Protein AF-A0A1J5F7C3-F1 (afdb_monomer_lite)

Sequence (101 aa):
PRTLRIYESEGLITPQRKGQWRHYTMDDIRWVECLRKMIHEQGISIAAIKKLLQYTPCWNVAECSFEQRKQCTAFFANGLVPRKIELSQPAVKKTGGGIAA

Secondary structure (DSSP, 8-state):
-HHHHHHHHTTS---EEETTEEE--HHHHHHHHHHHIIIIIS---HHHHHHHTTTS-HHHHTT--HHHHTT-HHHHHT----S------------------

pLDDT: mean 81.54, std 19.5, range [38.66, 97.56]

Structure (mmCIF, N/CA/C/O backbone):
data_AF-A0A1J5F7C3-F1
#
_entry.id   AF-A0A1J5F7C3-F1
#
loop_
_atom_site.group_PDB
_atom_site.id
_atom_site.type_symbol
_atom_site.label_atom_id
_atom_site.label_alt_id
_atom_site.label_comp_id
_atom_site.label_asym_id
_atom_site.label_entity_id
_atom_site.label_seq_id
_atom_site.pdbx_PDB_ins_code
_atom_site.Cartn_x
_atom_site.Cartn_y
_atom_site.Cartn_z
_atom_site.occupancy
_atom_site.B_iso_or_equiv
_atom_site.auth_seq_id
_atom_site.auth_comp_id
_atom_site.auth_asym_id
_atom_site.auth_atom_id
_atom_site.pdbx_PDB_model_num
ATOM 1 N N . PRO A 1 1 ? 14.924 -10.010 3.087 1.00 74.75 1 PRO A N 1
ATOM 2 C CA . PRO A 1 1 ? 14.110 -9.771 4.309 1.00 74.75 1 PRO A CA 1
ATOM 3 C C . PRO A 1 1 ? 12.818 -10.611 4.311 1.00 74.75 1 PRO A C 1
ATOM 5 O O . PRO A 1 1 ? 12.237 -10.810 3.246 1.00 74.75 1 PRO A O 1
ATOM 8 N N . ARG A 1 2 ? 12.394 -11.130 5.476 1.00 87.06 2 ARG A N 1
ATOM 9 C CA . ARG A 1 2 ? 11.240 -12.049 5.608 1.00 87.06 2 ARG A CA 1
ATOM 10 C C . ARG A 1 2 ? 9.902 -11.371 5.284 1.00 87.06 2 ARG A C 1
ATOM 12 O O . ARG A 1 2 ? 9.075 -11.975 4.617 1.00 87.06 2 ARG A O 1
ATOM 19 N N . THR A 1 3 ? 9.737 -10.109 5.671 1.00 90.00 3 THR A N 1
ATOM 20 C CA . THR A 1 3 ? 8.484 -9.351 5.515 1.00 90.00 3 THR A CA 1
ATOM 21 C C . THR A 1 3 ? 8.077 -9.140 4.055 1.00 90.00 3 THR A C 1
ATOM 23 O O . THR A 1 3 ? 6.924 -9.368 3.717 1.00 90.00 3 THR A O 1
ATOM 26 N N . LEU A 1 4 ? 9.020 -8.810 3.161 1.00 90.62 4 LEU A N 1
ATOM 27 C CA . LEU A 1 4 ? 8.715 -8.664 1.728 1.00 90.62 4 LEU A CA 1
ATOM 28 C C . LEU A 1 4 ? 8.178 -9.963 1.119 1.00 90.62 4 LEU A C 1
ATOM 30 O O . LEU A 1 4 ? 7.223 -9.922 0.358 1.00 90.62 4 LEU A O 1
ATOM 34 N N . ARG A 1 5 ? 8.711 -11.123 1.530 1.00 91.81 5 ARG A N 1
ATOM 35 C CA . ARG A 1 5 ? 8.201 -12.424 1.073 1.00 91.81 5 ARG A CA 1
ATOM 36 C C . ARG A 1 5 ? 6.763 -12.681 1.522 1.00 91.81 5 ARG A C 1
ATOM 38 O O . ARG A 1 5 ? 6.030 -13.315 0.780 1.00 91.81 5 ARG A O 1
ATOM 45 N N . ILE A 1 6 ? 6.375 -12.194 2.704 1.00 93.00 6 ILE A N 1
ATOM 46 C CA . ILE A 1 6 ? 4.993 -12.293 3.196 1.00 93.00 6 ILE A CA 1
ATOM 47 C C . ILE A 1 6 ? 4.076 -11.421 2.335 1.00 93.00 6 ILE A C 1
ATOM 49 O O . ILE A 1 6 ? 3.026 -11.876 1.901 1.00 93.00 6 ILE A O 1
ATOM 53 N N . TYR A 1 7 ? 4.484 -10.187 2.036 1.00 93.56 7 TYR A N 1
ATOM 54 C CA . TYR A 1 7 ? 3.706 -9.301 1.167 1.00 93.56 7 TYR A CA 1
ATOM 55 C C . TYR A 1 7 ? 3.597 -9.844 -0.265 1.00 93.56 7 TYR A C 1
ATOM 57 O O . TYR A 1 7 ? 2.522 -9.773 -0.854 1.00 93.56 7 TYR A O 1
ATOM 65 N N . GLU A 1 8 ? 4.670 -10.439 -0.794 1.00 92.81 8 GLU A N 1
ATOM 66 C CA . GLU A 1 8 ? 4.671 -11.163 -2.072 1.00 92.81 8 GLU A CA 1
ATOM 67 C C . GLU A 1 8 ? 3.676 -12.340 -2.043 1.00 92.81 8 GLU A C 1
ATOM 69 O O . GLU A 1 8 ? 2.818 -12.438 -2.917 1.00 92.81 8 GLU A O 1
ATOM 74 N N . SER A 1 9 ? 3.735 -13.214 -1.026 1.00 93.19 9 SER A N 1
ATOM 75 C CA . SER A 1 9 ? 2.831 -14.373 -0.924 1.00 93.19 9 SER A CA 1
ATOM 76 C C . SER A 1 9 ? 1.369 -13.983 -0.714 1.00 93.19 9 SER A C 1
ATOM 78 O O . SER A 1 9 ? 0.470 -14.692 -1.152 1.00 93.19 9 SER A O 1
ATOM 80 N N . GLU A 1 10 ? 1.128 -12.847 -0.063 1.00 92.81 10 GLU A N 1
ATOM 81 C CA . GLU A 1 10 ? -0.210 -12.296 0.150 1.00 92.81 10 GLU A CA 1
ATOM 82 C C . GLU A 1 10 ? -0.743 -11.518 -1.061 1.00 92.81 10 GLU A C 1
ATOM 84 O O . GLU A 1 10 ? -1.888 -11.058 -1.030 1.00 92.81 10 GLU A O 1
ATOM 89 N N . GLY A 1 11 ? 0.049 -11.378 -2.130 1.00 90.44 11 GLY A N 1
ATOM 90 C CA . GLY A 1 11 ? -0.325 -10.644 -3.341 1.00 90.44 11 GLY A CA 1
ATOM 91 C C . GLY A 1 11 ? -0.390 -9.127 -3.151 1.00 90.44 11 GLY A C 1
ATOM 92 O O . GLY A 1 11 ? -0.989 -8.433 -3.965 1.00 90.44 11 GLY A O 1
ATOM 93 N N . LEU A 1 12 ? 0.202 -8.600 -2.074 1.00 91.44 12 LEU A N 1
ATOM 94 C CA . LEU A 1 12 ? 0.272 -7.162 -1.815 1.00 91.44 12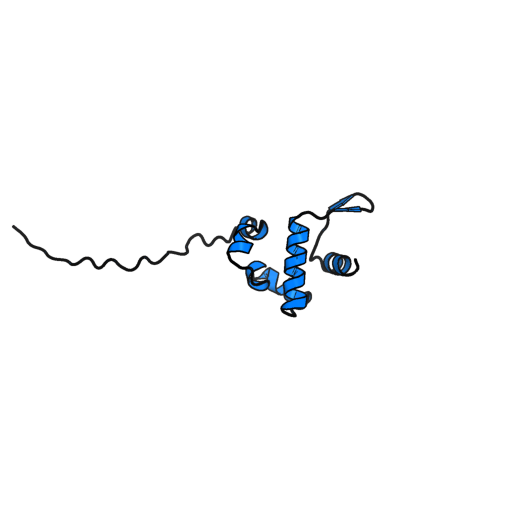 LEU A CA 1
ATOM 95 C C . LEU A 1 12 ? 1.361 -6.476 -2.644 1.00 91.44 12 LEU A C 1
ATOM 97 O O . LEU A 1 12 ? 1.257 -5.281 -2.897 1.00 91.44 12 LEU A O 1
ATOM 101 N N . ILE A 1 13 ? 2.407 -7.205 -3.042 1.00 91.94 13 ILE A N 1
ATOM 102 C CA . ILE A 1 13 ? 3.513 -6.696 -3.863 1.00 91.94 13 ILE A CA 1
ATOM 103 C C . ILE A 1 13 ? 3.840 -7.728 -4.933 1.00 91.94 13 ILE A C 1
ATOM 105 O O . ILE A 1 13 ? 3.942 -8.916 -4.632 1.00 91.94 13 ILE A O 1
ATOM 109 N N . THR A 1 14 ? 4.059 -7.273 -6.165 1.00 90.06 14 THR A N 1
ATOM 110 C CA . THR A 1 14 ? 4.417 -8.148 -7.288 1.00 90.06 14 THR A CA 1
ATOM 111 C C . THR A 1 14 ? 5.706 -7.646 -7.943 1.00 90.06 14 THR A C 1
ATOM 113 O O . THR A 1 14 ? 5.642 -6.876 -8.899 1.00 90.06 14 THR A O 1
ATOM 116 N N . PRO A 1 15 ? 6.891 -8.040 -7.437 1.00 90.12 15 PRO A N 1
ATOM 117 C CA . PRO A 1 15 ? 8.154 -7.576 -7.998 1.00 90.12 15 PRO A CA 1
ATOM 118 C C . PRO A 1 15 ? 8.391 -8.147 -9.395 1.00 90.12 15 PRO A C 1
ATOM 120 O O . PRO A 1 15 ? 8.043 -9.296 -9.687 1.00 90.12 15 PRO A O 1
ATOM 123 N N . GLN A 1 16 ? 9.099 -7.390 -10.232 1.00 92.88 16 GLN A N 1
ATOM 124 C CA . GLN A 1 16 ? 9.591 -7.915 -11.500 1.00 92.88 16 GLN A CA 1
ATOM 125 C C . GLN A 1 16 ? 10.711 -8.927 -11.245 1.00 92.88 16 GLN A C 1
ATOM 127 O O . GLN A 1 16 ? 11.627 -8.692 -10.452 1.00 92.88 16 GLN A O 1
ATOM 132 N N . ARG A 1 17 ? 10.649 -10.078 -11.921 1.00 91.62 17 ARG A N 1
ATOM 133 C CA . ARG A 1 17 ? 11.638 -11.150 -11.761 1.00 91.62 17 ARG A CA 1
ATOM 134 C C . ARG A 1 17 ? 12.554 -11.214 -12.973 1.00 91.62 17 ARG A C 1
ATOM 136 O O . ARG A 1 17 ? 12.086 -11.361 -14.097 1.00 91.62 17 ARG A O 1
ATOM 143 N N . LYS A 1 18 ? 13.865 -11.173 -12.726 1.00 93.69 18 LYS A N 1
ATOM 144 C CA . LYS A 1 18 ? 14.904 -11.431 -13.730 1.00 93.69 18 LYS A CA 1
ATOM 145 C C . LYS A 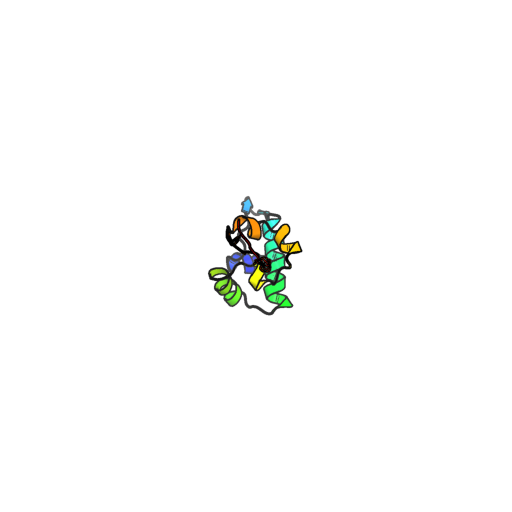1 18 ? 15.794 -12.567 -13.231 1.00 93.69 18 LYS A C 1
ATOM 147 O O . LYS A 1 18 ? 16.751 -12.361 -12.485 1.00 93.69 18 LYS A O 1
ATOM 152 N N . GLY A 1 19 ? 15.418 -13.795 -13.589 1.00 92.75 19 GLY A N 1
ATOM 153 C CA . GLY A 1 19 ? 16.022 -15.010 -13.041 1.00 92.75 19 GLY A CA 1
ATOM 154 C C . GLY A 1 19 ? 15.793 -15.115 -11.529 1.00 92.75 19 GLY A C 1
ATOM 155 O O . GLY A 1 19 ? 14.653 -15.133 -11.064 1.00 92.75 19 GLY A O 1
ATOM 156 N N . GLN A 1 20 ? 16.883 -15.160 -10.762 1.00 90.31 20 GLN A N 1
ATOM 157 C CA . GLN A 1 20 ? 16.841 -15.228 -9.294 1.00 90.31 20 GLN A CA 1
ATOM 158 C C . GLN A 1 20 ? 16.645 -13.858 -8.622 1.00 90.31 20 GLN A C 1
ATOM 160 O O . GLN A 1 20 ? 16.360 -13.787 -7.425 1.00 90.31 20 GLN A O 1
ATOM 165 N N . TRP A 1 21 ? 16.778 -12.766 -9.377 1.00 92.00 21 TRP A N 1
ATOM 166 C CA . TRP A 1 21 ? 16.711 -11.411 -8.844 1.00 92.00 21 TRP A CA 1
ATOM 167 C C . TRP A 1 21 ? 15.278 -10.883 -8.840 1.00 92.00 21 TRP A C 1
ATOM 169 O O . TRP A 1 21 ? 14.519 -11.066 -9.795 1.00 92.00 21 TRP A O 1
ATOM 179 N N . ARG A 1 22 ? 14.927 -10.199 -7.748 1.00 92.62 22 ARG A N 1
ATOM 180 C CA . ARG A 1 22 ? 13.668 -9.466 -7.585 1.00 92.62 22 ARG A CA 1
ATOM 181 C C . ARG A 1 22 ? 13.966 -7.982 -7.682 1.00 92.62 22 ARG A C 1
ATOM 183 O O . ARG A 1 22 ? 14.750 -7.469 -6.888 1.00 92.62 22 ARG A O 1
ATOM 190 N N . HIS A 1 23 ? 13.358 -7.337 -8.661 1.00 93.00 23 HIS A N 1
ATOM 191 C CA . HIS A 1 23 ? 13.490 -5.915 -8.914 1.00 93.00 23 HIS A CA 1
ATOM 192 C C . HIS A 1 23 ? 12.236 -5.216 -8.399 1.00 93.00 23 HIS A C 1
ATOM 194 O O . HIS A 1 23 ?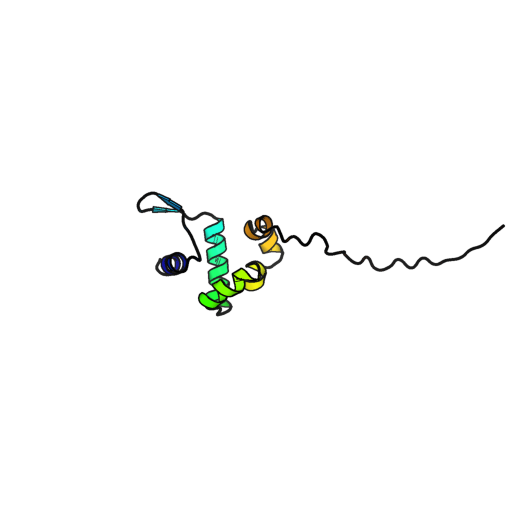 11.118 -5.622 -8.719 1.00 93.00 23 HIS A O 1
ATOM 200 N N . TYR A 1 24 ? 12.454 -4.182 -7.594 1.00 91.50 24 TYR A N 1
ATOM 201 C CA . TYR A 1 24 ? 11.416 -3.319 -7.049 1.00 91.50 24 TYR A CA 1
ATOM 202 C C . TYR A 1 24 ? 11.602 -1.929 -7.637 1.00 91.50 24 TYR A C 1
ATOM 204 O O . TYR A 1 24 ? 12.721 -1.420 -7.711 1.00 91.50 24 TYR A O 1
ATOM 212 N N . THR A 1 25 ? 10.503 -1.339 -8.069 1.00 91.31 25 THR A N 1
ATOM 213 C CA . THR A 1 25 ? 10.428 0.043 -8.527 1.00 91.31 25 THR A CA 1
ATOM 214 C C . THR A 1 25 ? 10.341 0.996 -7.335 1.00 91.31 25 THR A C 1
ATOM 216 O O . THR A 1 25 ? 10.101 0.580 -6.201 1.00 91.31 25 THR A O 1
ATOM 219 N N . MET A 1 26 ? 10.493 2.298 -7.578 1.00 91.62 26 MET A N 1
ATOM 220 C CA . MET A 1 26 ? 10.261 3.297 -6.528 1.00 91.62 26 MET A CA 1
ATOM 221 C C . MET A 1 26 ? 8.810 3.295 -6.027 1.00 91.62 26 MET A C 1
ATOM 223 O O . MET A 1 26 ? 8.579 3.553 -4.846 1.00 91.62 26 MET A O 1
ATOM 227 N N . ASP A 1 27 ? 7.852 2.942 -6.887 1.00 90.62 27 ASP A N 1
ATOM 228 C CA . ASP A 1 27 ? 6.448 2.787 -6.503 1.00 90.62 27 ASP A CA 1
ATOM 229 C C . ASP A 1 27 ? 6.259 1.603 -5.551 1.00 90.62 27 ASP A C 1
ATOM 231 O O . ASP A 1 27 ? 5.549 1.732 -4.554 1.00 90.62 27 ASP A O 1
ATOM 235 N N . ASP A 1 28 ? 6.961 0.487 -5.783 1.00 92.25 28 ASP A N 1
ATOM 236 C CA . ASP A 1 28 ? 6.950 -0.656 -4.864 1.00 92.25 28 ASP A CA 1
ATOM 237 C C . ASP A 1 28 ? 7.503 -0.270 -3.488 1.00 92.25 28 ASP A C 1
ATOM 239 O O . ASP A 1 28 ? 6.928 -0.635 -2.464 1.00 92.25 28 ASP A O 1
ATOM 243 N N . ILE A 1 29 ? 8.601 0.495 -3.446 1.00 92.62 29 ILE A N 1
ATOM 244 C CA . ILE A 1 29 ? 9.180 0.970 -2.181 1.00 92.62 29 ILE A CA 1
ATOM 245 C C . ILE A 1 29 ? 8.191 1.873 -1.440 1.00 92.62 29 ILE A C 1
ATOM 247 O O . ILE A 1 29 ? 7.931 1.658 -0.256 1.00 92.62 29 ILE A O 1
ATOM 251 N N . ARG A 1 30 ? 7.569 2.830 -2.136 1.00 92.62 30 ARG A N 1
ATOM 252 C CA . ARG A 1 30 ? 6.571 3.718 -1.527 1.00 92.62 30 ARG A CA 1
ATOM 253 C C . ARG A 1 30 ? 5.331 2.958 -1.058 1.00 92.62 30 ARG A C 1
ATOM 255 O O . ARG A 1 30 ? 4.740 3.286 -0.028 1.00 92.62 30 ARG A O 1
ATOM 262 N N . TRP A 1 31 ? 4.943 1.916 -1.785 1.00 94.56 31 TRP A N 1
ATOM 263 C CA . TRP A 1 31 ? 3.855 1.040 -1.378 1.00 94.56 31 TRP A CA 1
ATOM 264 C C . TRP A 1 31 ? 4.199 0.235 -0.119 1.00 94.56 31 TRP A C 1
ATOM 266 O O . TRP A 1 31 ? 3.379 0.158 0.796 1.00 94.56 31 TRP A O 1
ATOM 276 N N . VAL A 1 32 ? 5.429 -0.278 -0.005 1.00 94.62 32 VAL A N 1
ATOM 277 C CA . VAL A 1 32 ? 5.930 -0.938 1.216 1.00 94.62 32 VAL A CA 1
ATOM 278 C C . VAL A 1 32 ? 5.870 -0.003 2.424 1.00 94.62 32 VAL A C 1
ATOM 280 O O . VAL A 1 32 ? 5.490 -0.448 3.506 1.00 94.62 32 VAL A O 1
ATOM 283 N N . GLU A 1 33 ? 6.206 1.277 2.260 1.00 93.50 33 GLU A N 1
ATOM 284 C CA . GLU A 1 33 ? 6.085 2.277 3.330 1.00 93.50 33 GLU A CA 1
ATOM 285 C C . GLU A 1 33 ? 4.626 2.456 3.775 1.00 93.50 33 GLU A C 1
ATOM 287 O O . GLU A 1 33 ? 4.341 2.429 4.974 1.00 93.50 33 GLU A O 1
ATOM 292 N N . CYS A 1 34 ? 3.686 2.541 2.825 1.00 95.50 34 CYS A N 1
ATOM 293 C CA . CYS A 1 34 ? 2.253 2.610 3.131 1.00 95.50 34 CYS A CA 1
ATOM 294 C C . CYS A 1 34 ? 1.772 1.357 3.876 1.00 95.50 34 CYS A C 1
ATOM 296 O O . CYS A 1 34 ? 1.088 1.466 4.893 1.00 95.50 34 CYS A O 1
ATOM 298 N N . LEU A 1 35 ? 2.155 0.165 3.402 1.00 95.88 35 LEU A N 1
ATOM 299 C CA . LEU A 1 35 ? 1.845 -1.106 4.062 1.00 95.88 35 LEU A CA 1
ATOM 300 C C . LEU A 1 35 ? 2.404 -1.141 5.483 1.00 95.88 35 LEU A C 1
ATOM 302 O O . LEU A 1 35 ? 1.712 -1.555 6.409 1.00 95.88 35 LEU A O 1
ATOM 306 N N . ARG A 1 36 ? 3.643 -0.680 5.673 1.00 95.31 36 ARG A N 1
ATOM 307 C CA . ARG A 1 36 ? 4.287 -0.643 6.985 1.00 95.31 36 ARG A CA 1
ATOM 308 C C . ARG A 1 36 ? 3.524 0.271 7.946 1.00 95.31 36 ARG A C 1
ATOM 310 O O . ARG A 1 36 ? 3.284 -0.151 9.073 1.00 95.31 36 ARG A O 1
ATOM 317 N N . LYS A 1 37 ? 3.103 1.459 7.499 1.00 95.25 37 LYS A N 1
ATOM 318 C CA . LYS A 1 37 ? 2.278 2.380 8.295 1.00 95.25 37 LYS A CA 1
ATOM 319 C C . LYS A 1 37 ? 0.943 1.737 8.685 1.00 95.25 37 LYS A C 1
ATOM 321 O O . LYS A 1 37 ? 0.614 1.673 9.867 1.00 95.25 37 LYS A O 1
ATOM 326 N N . MET A 1 38 ? 0.219 1.168 7.719 1.00 96.38 38 MET A N 1
ATOM 327 C CA . MET A 1 38 ? -1.066 0.507 7.985 1.00 96.38 38 MET A CA 1
ATOM 328 C C . MET A 1 38 ? -0.934 -0.668 8.963 1.00 96.38 38 MET A C 1
ATOM 330 O O . MET A 1 38 ? -1.751 -0.821 9.866 1.00 96.38 38 MET A O 1
ATOM 334 N N . ILE A 1 39 ? 0.105 -1.491 8.822 1.00 96.31 39 ILE A N 1
ATOM 335 C CA . ILE A 1 39 ? 0.263 -2.706 9.631 1.00 96.31 39 ILE A CA 1
ATOM 336 C C . ILE A 1 39 ? 0.820 -2.395 11.020 1.00 96.31 39 ILE A C 1
ATOM 338 O O . ILE A 1 39 ? 0.315 -2.909 12.013 1.00 96.31 39 ILE A O 1
ATOM 342 N N . HIS A 1 40 ? 1.883 -1.596 11.102 1.00 95.19 40 HIS A N 1
ATOM 343 C CA . HIS A 1 40 ? 2.649 -1.447 12.340 1.00 95.19 40 HIS A CA 1
ATOM 344 C C . HIS A 1 40 ? 2.268 -0.216 13.155 1.00 95.19 40 HIS A C 1
ATOM 346 O O . HIS A 1 40 ? 2.404 -0.259 14.373 1.00 95.19 40 HIS A O 1
ATOM 352 N N . GLU A 1 41 ? 1.815 0.861 12.514 1.00 95.69 41 GLU A N 1
ATOM 353 C CA . GLU A 1 41 ? 1.416 2.084 13.222 1.00 95.69 41 GLU A CA 1
ATOM 354 C C . GLU A 1 41 ? -0.088 2.077 13.505 1.00 95.69 41 GLU A C 1
ATOM 356 O O . GLU A 1 41 ? -0.503 2.368 14.621 1.00 95.69 41 GLU A O 1
ATOM 361 N N . GLN A 1 42 ? -0.904 1.680 12.523 1.00 96.25 42 GLN A N 1
ATOM 362 C CA . GLN A 1 42 ? -2.367 1.641 12.661 1.00 96.25 42 GLN A CA 1
ATOM 363 C C . GLN A 1 42 ? -2.904 0.277 13.138 1.00 96.25 42 GLN A C 1
ATOM 365 O O . GLN A 1 42 ? -4.075 0.170 13.496 1.00 96.25 42 GLN A O 1
ATOM 370 N N . GLY A 1 43 ? -2.080 -0.778 13.137 1.00 97.25 43 GLY A N 1
ATOM 371 C CA . GLY A 1 43 ? -2.481 -2.113 13.602 1.00 97.25 43 GLY A CA 1
ATOM 372 C C . GLY A 1 43 ? -3.445 -2.858 12.669 1.00 97.25 43 GLY A C 1
ATOM 373 O O . GLY A 1 43 ? -4.114 -3.800 13.095 1.00 97.25 43 GLY A O 1
ATOM 374 N N . ILE A 1 44 ? -3.543 -2.459 11.398 1.00 97.25 44 ILE A N 1
ATOM 375 C CA . ILE A 1 44 ? -4.453 -3.075 10.429 1.00 97.25 44 ILE A CA 1
ATOM 376 C C . ILE A 1 44 ? -3.859 -4.401 9.940 1.00 97.25 44 ILE A C 1
ATOM 378 O O . ILE A 1 44 ? -2.735 -4.466 9.441 1.00 97.25 44 ILE A O 1
ATOM 382 N N . SER A 1 45 ? -4.633 -5.482 10.039 1.00 97.56 45 SER A N 1
ATOM 383 C CA . SER A 1 45 ? -4.197 -6.793 9.550 1.00 97.56 45 SER A CA 1
ATOM 384 C C . SER A 1 45 ? -4.096 -6.833 8.021 1.00 97.56 45 SER A C 1
ATOM 386 O O . SER A 1 45 ? -4.837 -6.153 7.311 1.00 97.56 45 SER A O 1
ATOM 388 N N . ILE A 1 46 ? -3.232 -7.704 7.487 1.00 96.12 46 ILE A N 1
ATOM 389 C CA . ILE A 1 46 ? -3.094 -7.904 6.031 1.00 96.12 46 ILE A CA 1
ATOM 390 C C . ILE A 1 46 ? -4.439 -8.271 5.381 1.00 96.12 46 ILE A C 1
ATOM 392 O O . ILE A 1 46 ? -4.779 -7.752 4.317 1.00 96.12 46 ILE A O 1
ATOM 396 N N . ALA A 1 47 ? -5.234 -9.123 6.034 1.00 96.69 47 ALA A N 1
ATOM 397 C CA . ALA A 1 47 ? -6.559 -9.498 5.547 1.00 96.69 47 ALA A CA 1
ATOM 398 C C . ALA A 1 47 ? -7.502 -8.285 5.459 1.00 96.69 47 ALA A C 1
ATOM 400 O O . ALA A 1 47 ? -8.189 -8.116 4.450 1.00 96.69 47 ALA A O 1
ATOM 401 N N . ALA A 1 48 ? -7.497 -7.417 6.476 1.00 96.69 48 ALA A N 1
ATOM 402 C CA . ALA A 1 48 ? -8.280 -6.186 6.471 1.00 96.69 48 ALA A CA 1
ATOM 403 C C . ALA A 1 48 ? -7.792 -5.210 5.390 1.00 96.69 48 ALA A C 1
ATOM 405 O O . ALA A 1 48 ? -8.620 -4.701 4.642 1.00 96.69 48 ALA A O 1
ATOM 406 N N . ILE A 1 49 ? -6.477 -5.022 5.218 1.00 96.19 49 ILE A N 1
ATOM 407 C CA . ILE A 1 49 ? -5.903 -4.191 4.142 1.00 96.19 49 ILE A CA 1
ATOM 408 C C . ILE A 1 49 ? -6.406 -4.664 2.774 1.00 96.19 49 ILE A C 1
ATOM 410 O O . ILE A 1 49 ? -6.952 -3.874 2.008 1.00 96.19 49 ILE A O 1
ATOM 414 N N . LYS A 1 50 ? -6.310 -5.967 2.481 1.00 93.88 50 LYS A N 1
ATOM 415 C CA . LYS A 1 50 ? -6.776 -6.539 1.205 1.00 93.88 50 LYS A CA 1
ATOM 416 C C . LYS A 1 50 ? -8.269 -6.321 0.965 1.00 93.88 50 LYS A C 1
ATOM 418 O O . LYS A 1 50 ? -8.679 -6.191 -0.186 1.00 93.88 50 LYS A O 1
ATOM 423 N N . LYS A 1 51 ? -9.090 -6.313 2.020 1.00 93.62 51 LYS A N 1
ATOM 424 C CA . LYS A 1 51 ? -10.529 -6.033 1.919 1.00 93.62 51 LYS A CA 1
ATOM 425 C C . LYS A 1 51 ? -10.808 -4.542 1.750 1.00 93.62 51 LYS A C 1
ATOM 427 O O . LYS A 1 51 ? -11.573 -4.187 0.866 1.00 93.62 51 LYS A O 1
ATOM 432 N N . LEU A 1 52 ? -10.166 -3.675 2.529 1.00 93.06 52 LEU A N 1
ATOM 433 C CA . LEU A 1 52 ? -10.351 -2.223 2.462 1.00 93.06 52 LEU A CA 1
ATOM 434 C C . LEU A 1 52 ? -9.952 -1.660 1.096 1.00 93.06 52 LEU A C 1
ATOM 436 O O . LEU A 1 52 ? -10.700 -0.872 0.522 1.00 93.06 52 LEU A O 1
ATOM 440 N N . LEU A 1 53 ? -8.835 -2.125 0.532 1.00 90.31 53 LEU A N 1
ATOM 441 C CA . LEU A 1 53 ? -8.343 -1.665 -0.771 1.00 90.31 53 LEU A CA 1
ATOM 442 C C . LEU A 1 53 ? -9.261 -2.026 -1.954 1.00 90.31 53 LEU A C 1
ATOM 444 O O . LEU A 1 53 ? -9.055 -1.512 -3.047 1.00 90.31 53 LEU A O 1
ATOM 448 N N . GLN A 1 54 ? -10.284 -2.868 -1.757 1.00 89.88 54 GLN A N 1
ATOM 449 C CA . GLN A 1 54 ? -11.326 -3.117 -2.767 1.00 89.88 54 GLN A CA 1
ATOM 450 C C . GLN A 1 54 ? -12.371 -1.996 -2.823 1.00 89.88 54 GLN A C 1
ATOM 452 O O . GLN A 1 54 ? -13.060 -1.858 -3.829 1.00 89.88 54 GLN A O 1
ATOM 457 N N . TYR A 1 55 ? -12.498 -1.210 -1.751 1.00 89.88 55 TYR A N 1
ATOM 458 C CA . TYR A 1 55 ? -13.556 -0.210 -1.590 1.00 89.88 55 TYR A CA 1
ATOM 459 C C . TYR A 1 55 ? -13.028 1.217 -1.468 1.00 89.88 55 TYR A C 1
ATOM 461 O O . TYR A 1 55 ? -13.754 2.166 -1.753 1.00 89.88 55 TYR A O 1
ATOM 469 N N . THR A 1 56 ? -11.787 1.393 -1.016 1.00 90.56 56 THR A N 1
ATOM 470 C CA . THR A 1 56 ? -11.206 2.713 -0.783 1.00 90.56 56 THR A CA 1
ATOM 471 C C . THR A 1 56 ? -9.747 2.753 -1.235 1.00 90.56 56 THR A C 1
ATOM 473 O O . THR A 1 56 ? -9.015 1.775 -1.055 1.00 90.56 56 THR A O 1
ATOM 476 N N . PRO A 1 57 ? -9.291 3.866 -1.831 1.00 92.06 57 PRO A N 1
ATOM 477 C CA . PRO A 1 57 ? -7.902 4.003 -2.230 1.00 92.06 57 PRO A CA 1
ATOM 478 C C . PRO A 1 57 ? -6.964 4.017 -1.021 1.00 92.06 57 PRO A C 1
ATOM 480 O O . PRO A 1 57 ? -7.331 4.411 0.090 1.00 92.06 57 PRO A O 1
ATOM 483 N N . CYS A 1 58 ? -5.706 3.644 -1.251 1.00 92.81 58 CYS A N 1
ATOM 484 C CA . CYS A 1 58 ? -4.741 3.469 -0.173 1.00 92.81 58 CYS A CA 1
ATOM 485 C C . CYS A 1 58 ? -4.495 4.726 0.669 1.00 92.81 58 CYS A C 1
ATOM 487 O O . CYS A 1 58 ? -4.269 4.594 1.865 1.00 92.81 58 CYS A O 1
ATOM 489 N N . TRP A 1 59 ? -4.583 5.933 0.101 1.00 93.25 59 TRP A N 1
ATOM 490 C CA . TRP A 1 59 ? -4.343 7.179 0.842 1.00 93.25 59 TRP A CA 1
ATOM 491 C C . TRP A 1 59 ? -5.411 7.492 1.895 1.00 93.25 59 TRP A C 1
ATOM 493 O O . TRP A 1 59 ? -5.146 8.294 2.790 1.00 93.25 59 TRP A O 1
ATOM 503 N N . ASN A 1 60 ? -6.593 6.876 1.798 1.00 92.19 60 ASN A N 1
ATOM 504 C CA . ASN A 1 60 ? -7.616 6.955 2.837 1.00 92.19 60 ASN A CA 1
ATOM 505 C C . ASN A 1 60 ? -7.306 5.992 3.988 1.00 92.19 60 ASN A C 1
ATOM 507 O O . ASN A 1 60 ? -7.538 6.338 5.137 1.00 92.19 60 ASN A O 1
ATOM 511 N N . VAL A 1 61 ? -6.765 4.807 3.683 1.00 93.12 61 VAL A N 1
ATOM 512 C CA . VAL A 1 61 ? -6.421 3.795 4.695 1.00 93.12 61 VAL A CA 1
ATOM 513 C C . VAL A 1 61 ? -5.119 4.165 5.403 1.00 93.12 61 VAL A C 1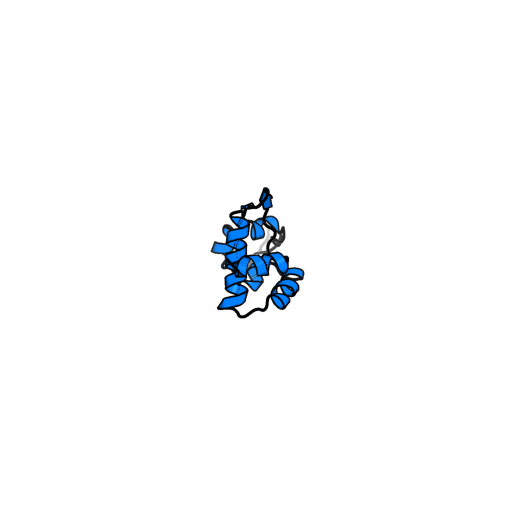
ATOM 515 O O . VAL A 1 61 ? -5.076 4.274 6.619 1.00 93.12 61 VAL A O 1
ATOM 518 N N . ALA A 1 62 ? -4.067 4.456 4.639 1.00 93.38 62 ALA A N 1
ATOM 519 C CA . ALA A 1 62 ? -2.760 4.858 5.151 1.00 93.38 62 ALA A CA 1
ATOM 520 C C . ALA A 1 62 ? -2.727 6.306 5.676 1.00 93.38 62 ALA A C 1
ATOM 522 O O . ALA A 1 62 ? -1.658 6.790 6.054 1.00 93.38 62 ALA A O 1
ATOM 523 N N . GLU A 1 63 ? -3.866 7.012 5.668 1.00 92.50 63 GLU A N 1
ATOM 524 C CA . GLU A 1 63 ? -4.004 8.398 6.133 1.00 92.50 63 GLU A CA 1
ATOM 525 C C . GLU A 1 63 ? -2.887 9.300 5.585 1.00 92.50 63 GLU A C 1
ATOM 527 O O . GLU A 1 63 ? -2.135 9.939 6.327 1.00 92.50 63 GLU A O 1
ATOM 532 N N . CYS A 1 64 ? -2.697 9.285 4.264 1.00 91.81 64 CYS A N 1
ATOM 533 C CA . CYS A 1 64 ? -1.655 10.096 3.641 1.00 91.81 64 CYS A CA 1
ATOM 534 C C . CYS A 1 64 ? -2.065 11.573 3.671 1.00 91.81 64 CYS A C 1
ATOM 536 O O . CYS A 1 64 ? -3.204 11.897 3.315 1.00 91.81 64 CYS A O 1
ATOM 538 N N . SER A 1 65 ? -1.144 12.476 4.015 1.00 92.56 65 SER A N 1
ATOM 539 C CA . SER A 1 65 ? -1.377 13.923 3.928 1.00 92.56 65 SER A CA 1
ATOM 540 C C . SER A 1 65 ? -1.545 14.374 2.475 1.00 92.56 65 SER A C 1
ATOM 542 O O . SER A 1 65 ? -1.213 13.650 1.530 1.00 92.56 65 SER A O 1
ATOM 544 N N . PHE A 1 66 ? -2.053 15.586 2.267 1.00 90.50 66 PHE A N 1
ATOM 545 C CA . PHE A 1 66 ? -2.229 16.119 0.919 1.00 90.50 66 PHE A CA 1
ATOM 546 C C . PHE A 1 66 ? -0.889 16.294 0.183 1.00 90.50 66 PHE A C 1
ATOM 548 O O . PHE A 1 66 ? -0.777 16.001 -1.005 1.00 90.50 66 PHE A O 1
ATOM 555 N N . GLU A 1 67 ? 0.155 16.688 0.903 1.00 91.25 67 GLU A N 1
ATOM 556 C CA . GLU A 1 67 ? 1.522 16.851 0.407 1.00 91.25 67 GLU A CA 1
ATOM 557 C C . GLU A 1 67 ? 2.097 15.513 -0.062 1.00 91.25 67 GLU A C 1
ATOM 559 O O . GLU A 1 67 ? 2.696 15.441 -1.135 1.00 91.25 67 GLU A O 1
ATOM 564 N N . GLN A 1 68 ? 1.852 14.435 0.689 1.00 89.81 68 GLN A N 1
ATOM 565 C CA . GLN A 1 68 ? 2.253 13.084 0.292 1.00 89.81 68 GLN A CA 1
ATOM 566 C C . GLN A 1 68 ? 1.512 12.625 -0.970 1.00 89.81 68 GLN A C 1
ATOM 568 O O . GLN A 1 68 ? 2.120 12.022 -1.856 1.00 89.81 68 GLN A O 1
ATOM 573 N N . ARG A 1 69 ? 0.213 12.940 -1.081 1.00 90.81 69 ARG A N 1
ATOM 574 C CA . ARG A 1 69 ? -0.616 12.590 -2.249 1.00 90.81 69 ARG A CA 1
ATOM 575 C C . ARG A 1 69 ? -0.131 13.273 -3.530 1.00 90.81 69 ARG A C 1
ATOM 577 O O . ARG A 1 69 ? -0.100 12.624 -4.569 1.00 90.81 69 ARG A O 1
ATOM 584 N N . LYS A 1 70 ? 0.331 14.530 -3.459 1.00 89.12 70 LYS A N 1
ATOM 585 C CA . LYS A 1 70 ? 0.886 15.279 -4.612 1.00 89.12 70 LYS A CA 1
ATOM 586 C C . LYS A 1 70 ? 2.110 14.627 -5.2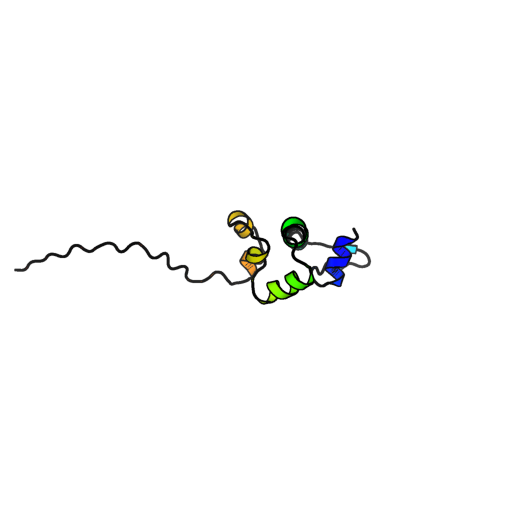58 1.00 89.12 70 LYS A C 1
ATOM 588 O O . LYS A 1 70 ? 2.462 14.985 -6.374 1.00 89.12 70 LYS A O 1
ATOM 593 N N . GLN A 1 71 ? 2.779 13.719 -4.559 1.00 88.81 71 GLN A N 1
ATOM 594 C CA . GLN A 1 71 ? 3.972 13.023 -5.045 1.00 88.81 71 GLN A CA 1
ATOM 595 C C . GLN A 1 71 ? 3.720 11.519 -5.224 1.00 88.81 71 GLN A C 1
ATOM 597 O O . GLN A 1 71 ? 4.661 10.744 -5.375 1.00 88.81 71 GLN A O 1
ATOM 602 N N . CYS A 1 72 ? 2.460 11.084 -5.160 1.00 89.69 72 CYS A N 1
ATOM 603 C CA . CYS A 1 72 ? 2.094 9.678 -5.204 1.00 89.69 72 CYS A CA 1
ATOM 604 C C . CYS A 1 72 ? 1.567 9.310 -6.592 1.00 89.69 72 CYS A C 1
ATOM 606 O O . CYS A 1 72 ? 0.489 9.740 -6.999 1.00 89.69 72 CYS A O 1
ATOM 608 N N . THR A 1 73 ? 2.302 8.458 -7.302 1.00 89.81 73 THR A N 1
ATOM 609 C CA . THR A 1 73 ? 1.897 7.904 -8.604 1.00 89.81 73 THR A CA 1
ATOM 610 C C . THR A 1 73 ? 0.543 7.203 -8.522 1.00 89.81 73 THR A C 1
ATOM 612 O O . THR A 1 73 ? -0.310 7.435 -9.373 1.00 89.81 73 THR A O 1
ATOM 615 N N . ALA A 1 74 ? 0.282 6.445 -7.450 1.00 88.19 74 ALA A N 1
ATOM 616 C CA . ALA A 1 74 ? -1.013 5.804 -7.222 1.00 88.19 74 ALA A CA 1
ATOM 617 C C . ALA A 1 74 ? -2.164 6.817 -7.087 1.00 88.19 74 ALA A C 1
ATOM 619 O O . ALA A 1 74 ? -3.267 6.534 -7.549 1.00 88.19 74 ALA A O 1
ATOM 620 N N . PHE A 1 75 ? -1.927 7.996 -6.499 1.00 89.94 75 PHE A N 1
ATOM 621 C CA . PHE A 1 75 ? -2.933 9.061 -6.411 1.00 89.94 75 PHE A CA 1
ATOM 622 C C . PHE A 1 75 ? -3.297 9.616 -7.791 1.00 89.94 75 PHE A C 1
ATOM 624 O O . PHE A 1 75 ? -4.477 9.789 -8.090 1.00 89.94 75 PHE A O 1
ATOM 631 N N . PHE A 1 76 ? -2.306 9.816 -8.661 1.00 87.19 76 PHE A N 1
ATOM 632 C CA . PHE A 1 76 ? -2.539 10.287 -10.028 1.00 87.19 76 PHE A CA 1
ATOM 633 C C . PHE A 1 76 ? -3.136 9.213 -10.946 1.00 87.19 76 PHE A C 1
ATOM 635 O O . PHE A 1 76 ? -4.007 9.514 -11.759 1.00 87.19 76 PHE A O 1
ATOM 642 N N . ALA A 1 77 ? -2.697 7.961 -10.808 1.00 80.00 77 ALA A N 1
ATOM 643 C CA . ALA A 1 77 ? -3.113 6.855 -11.668 1.00 80.00 77 ALA A CA 1
ATOM 644 C C . ALA A 1 77 ? -4.564 6.416 -11.430 1.00 80.00 77 ALA A C 1
ATOM 646 O O . ALA A 1 77 ? -5.227 5.954 -12.354 1.00 80.00 77 ALA A O 1
ATOM 647 N N . ASN A 1 78 ? -5.075 6.561 -10.205 1.00 66.81 78 ASN A N 1
ATOM 648 C CA . ASN A 1 78 ? -6.375 6.004 -9.835 1.00 66.81 78 ASN A CA 1
ATOM 649 C C . ASN A 1 78 ? -7.593 6.761 -10.387 1.00 66.81 78 ASN A C 1
ATOM 651 O O . ASN A 1 78 ? -8.707 6.354 -10.084 1.00 66.81 78 ASN A O 1
ATOM 655 N N . GLY A 1 79 ? -7.442 7.834 -11.177 1.00 55.53 79 GLY A N 1
ATOM 656 C CA . GLY A 1 79 ? -8.546 8.486 -11.913 1.00 55.53 79 GLY A CA 1
ATOM 657 C C . GLY A 1 79 ? -9.701 9.063 -11.069 1.00 55.53 79 GLY A C 1
ATOM 658 O O . GLY A 1 79 ? -10.532 9.800 -11.593 1.00 55.53 79 GLY A O 1
ATOM 659 N N . LEU A 1 80 ? -9.739 8.799 -9.761 1.00 46.59 80 LEU A N 1
ATOM 660 C CA . LEU A 1 80 ? -10.682 9.322 -8.779 1.00 46.59 80 LEU A CA 1
ATOM 661 C C . LEU A 1 80 ? -10.230 10.702 -8.290 1.00 46.59 80 LEU A C 1
ATOM 663 O O . LEU A 1 80 ? -10.233 10.977 -7.093 1.00 46.59 80 LEU A O 1
ATOM 667 N N . VAL A 1 81 ? -9.845 11.585 -9.213 1.00 45.25 81 VAL A N 1
ATOM 668 C CA . VAL A 1 81 ? -9.990 13.018 -8.957 1.00 45.25 81 VAL A CA 1
ATOM 669 C C . VAL A 1 81 ? -11.492 13.268 -9.063 1.00 45.25 81 VAL A C 1
ATOM 671 O O . VAL A 1 81 ? -12.039 13.124 -10.162 1.00 45.25 81 VAL A O 1
ATOM 674 N N . PRO A 1 82 ? -12.211 13.600 -7.975 1.00 39.00 82 PRO A N 1
ATOM 675 C CA . PRO A 1 82 ? -13.597 14.007 -8.112 1.00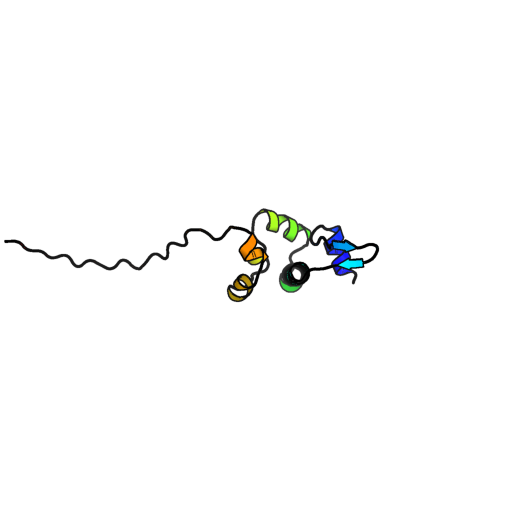 39.00 82 PRO A CA 1
ATOM 676 C C . PRO A 1 82 ? -13.599 15.229 -9.030 1.00 39.00 82 PRO A C 1
ATOM 678 O O . PRO A 1 82 ? -13.050 16.271 -8.679 1.00 39.00 82 PRO A O 1
ATOM 681 N N . ARG A 1 83 ? -14.193 15.115 -10.224 1.00 41.31 83 ARG A N 1
ATOM 682 C CA . ARG A 1 83 ? -14.285 16.232 -11.182 1.00 41.31 83 ARG A CA 1
ATOM 683 C C . ARG A 1 83 ? -15.056 17.442 -10.638 1.00 41.31 83 ARG A C 1
ATOM 685 O O . ARG A 1 83 ? -15.060 18.483 -11.281 1.00 41.31 83 ARG A O 1
ATOM 692 N N . LYS A 1 84 ? -15.673 17.338 -9.460 1.00 40.41 84 LYS A N 1
ATOM 693 C CA . LYS A 1 84 ? -16.263 18.456 -8.728 1.00 40.41 84 LYS A CA 1
ATOM 694 C C . LYS A 1 84 ? -16.067 18.260 -7.229 1.00 40.41 84 LYS A C 1
ATOM 696 O O . LYS A 1 84 ? -16.806 17.520 -6.594 1.00 40.41 84 LYS A O 1
ATOM 701 N N . ILE A 1 85 ? -15.116 18.988 -6.660 1.00 47.47 85 ILE A N 1
ATOM 702 C CA . ILE A 1 85 ? -15.427 19.734 -5.445 1.00 47.47 85 ILE A CA 1
ATOM 703 C C . ILE A 1 85 ? -15.823 21.102 -5.987 1.00 47.47 85 ILE A C 1
ATOM 705 O O . ILE A 1 85 ? -14.960 21.902 -6.343 1.00 47.47 85 ILE A O 1
ATOM 709 N N . GLU A 1 86 ? -17.124 21.332 -6.180 1.00 46.66 86 GLU A N 1
ATOM 710 C CA . GLU A 1 86 ? -17.609 22.700 -6.322 1.00 46.66 86 GLU A CA 1
ATOM 711 C C . GLU A 1 86 ? -17.248 23.393 -5.014 1.00 46.66 86 GLU A C 1
ATOM 713 O O . GLU A 1 86 ? -17.869 23.170 -3.978 1.00 46.66 86 GLU A O 1
ATOM 718 N N . LEU A 1 87 ? -16.175 24.182 -5.054 1.00 49.78 87 LEU A N 1
ATOM 719 C CA . LEU A 1 87 ? -15.952 25.237 -4.088 1.00 49.78 87 LEU A CA 1
ATOM 720 C C . LEU A 1 87 ? -17.212 26.096 -4.163 1.00 49.78 87 LEU A C 1
ATOM 722 O O . LEU A 1 87 ? -17.360 26.892 -5.090 1.00 49.78 87 LEU A O 1
ATOM 726 N N . SER A 1 88 ? -18.155 25.872 -3.250 1.00 46.62 88 SER A N 1
ATOM 727 C CA . SER A 1 88 ? -19.287 26.758 -3.050 1.00 46.62 88 SER A CA 1
ATOM 728 C C . SER A 1 88 ? -18.696 28.122 -2.719 1.00 46.62 88 SER A C 1
ATOM 730 O O . SER A 1 88 ? -18.291 28.380 -1.584 1.00 46.62 88 SER A O 1
ATOM 732 N N . GLN A 1 89 ? -18.556 28.970 -3.736 1.00 52.50 89 GLN A N 1
ATOM 733 C CA . GLN A 1 89 ? -18.207 30.361 -3.530 1.00 52.50 89 GLN A CA 1
ATOM 734 C C . GLN A 1 89 ? -19.291 30.944 -2.618 1.00 52.50 89 GLN A C 1
ATOM 736 O O . GLN A 1 89 ? -20.479 30.714 -2.875 1.00 52.50 89 GLN A O 1
ATOM 741 N N . PRO A 1 90 ? -18.928 31.649 -1.534 1.00 46.84 90 PRO A N 1
ATOM 742 C CA . PRO A 1 90 ? -19.923 32.287 -0.694 1.00 46.84 90 PRO A CA 1
ATOM 743 C C . PRO A 1 90 ? -20.738 33.246 -1.564 1.00 46.84 90 PRO A C 1
ATOM 745 O O . PRO A 1 90 ? -20.183 34.064 -2.298 1.00 46.84 90 PRO A O 1
ATOM 748 N N . ALA A 1 91 ? -22.061 33.090 -1.510 1.00 51.78 91 ALA A N 1
ATOM 749 C CA . ALA A 1 91 ? -23.013 33.857 -2.294 1.00 51.78 91 ALA A CA 1
ATOM 750 C C . ALA A 1 91 ? -22.746 35.363 -2.148 1.00 51.78 91 ALA A C 1
ATOM 752 O O . ALA A 1 91 ? -22.984 35.954 -1.092 1.00 51.78 91 ALA A O 1
ATOM 753 N N . VAL A 1 92 ? -22.270 35.995 -3.223 1.00 53.81 92 VAL A N 1
ATOM 754 C CA . VAL A 1 92 ? -22.228 37.454 -3.329 1.00 53.81 92 VAL A CA 1
ATOM 755 C C . VAL A 1 92 ? -23.678 37.931 -3.341 1.00 53.81 92 VAL A C 1
ATOM 757 O O . VAL A 1 92 ? -24.410 37.725 -4.310 1.00 53.81 92 VAL A O 1
ATOM 760 N N . LYS A 1 93 ? -24.117 38.534 -2.232 1.00 49.47 93 LYS A N 1
ATOM 761 C CA . LYS A 1 93 ? -25.429 39.175 -2.119 1.00 49.47 93 LYS A CA 1
ATOM 762 C C . LYS A 1 93 ? -25.495 40.309 -3.142 1.00 49.47 93 LYS A C 1
ATOM 764 O O . LYS A 1 93 ? -24.879 41.352 -2.948 1.00 49.47 93 LYS A O 1
ATOM 769 N N . LYS A 1 94 ? -26.248 40.114 -4.227 1.00 50.31 94 LYS A N 1
ATOM 770 C CA . LYS A 1 94 ? -26.675 41.219 -5.089 1.00 50.31 94 LYS A CA 1
ATOM 771 C C . LYS A 1 94 ? -27.660 42.067 -4.291 1.00 50.31 94 LYS A C 1
ATOM 773 O O . LYS A 1 94 ? -28.817 41.691 -4.129 1.00 50.31 94 LYS A O 1
ATOM 778 N N . THR A 1 95 ? -27.193 43.191 -3.766 1.00 47.78 95 THR A N 1
ATOM 779 C CA . THR A 1 95 ? -28.067 44.292 -3.362 1.00 47.78 95 THR A CA 1
ATOM 780 C C . THR A 1 95 ? -28.772 44.799 -4.613 1.00 47.78 95 THR A C 1
ATOM 782 O O . THR A 1 95 ? -28.134 45.330 -5.520 1.00 47.78 95 THR A O 1
ATOM 785 N N . GLY A 1 96 ? -30.075 44.537 -4.692 1.00 45.34 96 GLY A N 1
ATOM 786 C CA . GLY A 1 96 ? -30.958 45.098 -5.703 1.00 45.34 96 GLY A CA 1
ATOM 787 C C . GLY A 1 96 ? -31.358 46.543 -5.394 1.00 45.34 96 GLY A C 1
ATOM 788 O O . GLY A 1 96 ? -31.252 47.003 -4.259 1.00 45.34 96 GLY A O 1
ATOM 789 N N . GLY A 1 97 ? -31.858 47.200 -6.438 1.00 38.66 97 GLY A N 1
ATOM 790 C CA . GLY A 1 97 ? -32.394 48.564 -6.476 1.00 38.66 97 GLY A CA 1
ATOM 791 C C . GLY A 1 97 ? -31.853 49.230 -7.742 1.00 38.66 97 GLY A C 1
ATOM 792 O O . GLY A 1 97 ? -30.681 49.571 -7.777 1.00 38.66 97 GLY A O 1
ATOM 793 N N . GLY A 1 98 ? -32.559 49.261 -8.881 1.00 41.62 98 GLY A N 1
ATOM 794 C CA . GLY A 1 98 ? -33.882 49.876 -9.069 1.00 41.62 98 GLY A CA 1
ATOM 795 C C . GLY A 1 98 ? -33.684 51.400 -9.078 1.00 41.62 98 GLY A C 1
ATOM 796 O O . GLY A 1 98 ? -33.128 51.920 -8.123 1.00 41.62 98 GLY A O 1
ATOM 797 N N . ILE A 1 99 ? -34.047 52.177 -10.098 1.00 45.03 99 ILE A N 1
ATOM 798 C CA . ILE A 1 99 ? -35.391 52.407 -10.657 1.00 45.03 99 ILE A CA 1
ATOM 799 C C . ILE A 1 99 ? -35.193 53.264 -11.934 1.00 45.03 99 ILE A C 1
ATOM 801 O O . ILE A 1 99 ? -34.354 54.157 -11.941 1.00 45.03 99 ILE A O 1
ATOM 805 N N . ALA A 1 100 ? -35.764 52.843 -13.065 1.00 46.78 100 ALA A N 1
ATOM 806 C CA . ALA A 1 100 ? -36.799 53.526 -13.864 1.00 46.78 100 ALA A CA 1
ATOM 807 C C . ALA A 1 100 ? -36.605 55.025 -14.184 1.00 46.78 100 ALA A C 1
ATOM 809 O O . ALA A 1 100 ? -36.670 55.862 -13.287 1.00 46.78 100 ALA A O 1
ATOM 810 N N . ALA A 1 101 ? -36.502 55.340 -15.479 1.00 42.69 101 ALA A N 1
ATOM 811 C CA . ALA A 1 101 ? -37.459 56.144 -16.256 1.00 42.69 101 ALA A CA 1
ATOM 812 C C . ALA A 1 101 ? -37.048 56.113 -17.736 1.00 42.69 101 ALA A C 1
ATOM 814 O O . ALA A 1 101 ? -35.837 56.283 -18.003 1.00 42.69 101 ALA A O 1
#

Foldseek 3Di:
DVVVVVCCVLVVDDFDDDDPDGHDDPLRVVSVVLVCQLCPVVVQDSVNVVVVVVPDPSCVRSVPDPVRLVVHPSNVPVPPPPPDPPPPDPDPDPPDDDDDD

Radius of gyration: 22.35 Å; chains: 1; bounding box: 54×71×30 Å